Protein AF-A0AA50HTV5-F1 (afdb_monomer_lite)

Foldseek 3Di:
DCVAQFPQPPHADPVVPDCPDPVRVVVRDPTDWDWDQDDPVSPDIDTPRPADCDDQVVQLVVQLVHPPCVPPDPPDDHDDDDDDDDPPPDD

Sequence (91 aa):
MRYGPLKPVGLFDARLGDFRDPANKEKKPYAVVQLRQEDKAGQLWNMVGFQTNLRWGEQGRVFRLIPGLENAEFVRMGVMHRNTFINSPNF

Secondary structure (DSSP, 8-state):
--SSTT--TT---GGGS-TTSGGGGGG--S----EEE-STTS--EEETT------HHHHHHHHTTSTT-TT---SS---------------

Structure (mmCIF, N/CA/C/O backbone):
data_AF-A0AA50HTV5-F1
#
_entry.id   AF-A0AA50HTV5-F1
#
loop_
_atom_site.group_PDB
_atom_site.id
_atom_site.type_symbol
_atom_site.label_atom_id
_atom_site.label_alt_id
_atom_site.label_comp_id
_atom_site.label_asym_id
_atom_site.label_entity_id
_atom_site.label_seq_id
_atom_site.pdbx_PDB_ins_code
_atom_site.Cartn_x
_atom_site.Cartn_y
_atom_site.Cartn_z
_atom_site.occupancy
_atom_site.B_iso_or_equiv
_atom_site.auth_seq_id
_atom_site.auth_comp_id
_atom_site.auth_asym_id
_atom_site.auth_atom_id
_atom_site.pdbx_PDB_model_num
ATOM 1 N N . MET A 1 1 ? 0.511 10.350 -9.142 1.00 58.84 1 MET A N 1
ATOM 2 C CA . MET A 1 1 ? 1.165 10.193 -7.822 1.00 58.84 1 MET A CA 1
ATOM 3 C C . MET A 1 1 ? 2.396 9.267 -7.907 1.00 58.84 1 MET A C 1
ATOM 5 O O . MET A 1 1 ? 2.371 8.184 -7.352 1.00 58.84 1 MET A O 1
ATOM 9 N N . ARG A 1 2 ? 3.490 9.642 -8.596 1.00 57.19 2 ARG A N 1
ATOM 10 C CA . ARG A 1 2 ? 4.713 8.793 -8.690 1.00 57.19 2 ARG A CA 1
ATOM 11 C C . ARG A 1 2 ? 5.775 9.090 -7.619 1.00 57.19 2 ARG A C 1
ATOM 13 O O . ARG A 1 2 ? 6.767 8.380 -7.515 1.00 57.19 2 ARG A O 1
ATOM 20 N N . TYR A 1 3 ? 5.552 10.130 -6.820 1.00 63.09 3 TYR A N 1
ATOM 21 C CA . TYR A 1 3 ? 6.481 10.606 -5.791 1.00 63.09 3 TYR A CA 1
ATOM 22 C C . TYR A 1 3 ? 5.973 10.361 -4.358 1.00 63.09 3 TYR A C 1
ATOM 24 O O . TYR A 1 3 ? 6.576 10.857 -3.417 1.00 63.09 3 TYR A O 1
ATOM 32 N N . GLY A 1 4 ? 4.880 9.604 -4.199 1.00 70.25 4 GLY A N 1
ATOM 33 C CA . GLY A 1 4 ? 4.241 9.317 -2.908 1.00 70.25 4 GLY A CA 1
ATOM 34 C C . GLY A 1 4 ? 4.117 7.809 -2.636 1.00 70.25 4 GLY A C 1
ATOM 35 O O . GLY A 1 4 ? 5.036 7.067 -2.982 1.00 70.25 4 GLY A O 1
ATOM 36 N N . PRO A 1 5 ? 2.994 7.325 -2.077 1.00 77.56 5 PRO A N 1
ATOM 37 C CA . PRO A 1 5 ? 2.856 5.939 -1.603 1.00 77.56 5 PRO A CA 1
ATOM 38 C C . PRO A 1 5 ? 2.957 4.882 -2.711 1.00 77.56 5 PRO A C 1
ATOM 40 O O . PRO A 1 5 ? 3.251 3.725 -2.440 1.00 77.56 5 PRO A O 1
ATOM 43 N N . LEU A 1 6 ? 2.764 5.290 -3.969 1.00 83.94 6 LEU A N 1
ATOM 44 C CA . LEU A 1 6 ? 2.773 4.405 -5.133 1.00 83.94 6 LEU A CA 1
ATOM 45 C C . LEU A 1 6 ? 4.145 4.232 -5.802 1.00 83.94 6 LEU A C 1
ATOM 47 O O . LEU A 1 6 ? 4.244 3.649 -6.883 1.00 83.94 6 LEU A O 1
ATOM 51 N N . LYS A 1 7 ? 5.205 4.802 -5.223 1.00 82.62 7 LYS A N 1
ATOM 52 C CA . LYS A 1 7 ? 6.523 4.887 -5.856 1.00 82.62 7 LYS A CA 1
ATOM 53 C C . LYS A 1 7 ? 7.216 3.509 -5.899 1.00 82.62 7 LYS A C 1
ATOM 55 O O . LYS A 1 7 ? 7.511 2.955 -4.844 1.00 82.62 7 LYS A O 1
ATOM 60 N N . PRO A 1 8 ? 7.598 2.992 -7.082 1.00 79.62 8 PRO A N 1
ATOM 61 C CA . PRO A 1 8 ? 8.220 1.671 -7.236 1.00 79.62 8 PRO A CA 1
ATOM 62 C C . PRO A 1 8 ? 9.755 1.716 -7.087 1.00 79.62 8 PRO A C 1
ATOM 64 O O . PRO A 1 8 ? 10.491 1.077 -7.840 1.00 79.62 8 PRO A O 1
ATOM 67 N N . VAL A 1 9 ? 10.298 2.556 -6.199 1.00 78.81 9 VAL A N 1
ATOM 68 C CA . VAL A 1 9 ? 11.764 2.649 -6.035 1.00 78.81 9 VAL A CA 1
ATOM 69 C C . VAL A 1 9 ? 12.292 1.405 -5.332 1.00 78.81 9 VAL A C 1
ATOM 71 O O . VAL A 1 9 ? 11.766 1.018 -4.300 1.00 78.81 9 VAL A O 1
ATOM 74 N N . GLY A 1 10 ? 13.342 0.803 -5.901 1.00 77.31 10 GLY A N 1
ATOM 75 C CA . GLY A 1 10 ? 13.986 -0.393 -5.349 1.00 77.31 10 GLY A CA 1
ATOM 76 C C . GLY A 1 10 ? 13.168 -1.678 -5.480 1.00 77.31 10 GLY A C 1
ATOM 77 O O . GLY A 1 10 ? 13.612 -2.714 -5.005 1.00 77.31 10 GLY A O 1
ATOM 78 N N . LEU A 1 11 ? 12.003 -1.623 -6.131 1.00 79.56 11 LEU A N 1
ATOM 79 C CA . LEU A 1 11 ? 11.116 -2.765 -6.308 1.00 79.56 11 LEU A CA 1
ATOM 80 C C . LEU A 1 11 ? 11.147 -3.251 -7.755 1.00 79.56 11 LEU A C 1
ATOM 82 O O . LEU A 1 11 ? 11.159 -2.462 -8.704 1.00 79.56 11 LEU A O 1
ATOM 86 N N . PHE A 1 12 ? 11.146 -4.569 -7.888 1.00 80.06 12 PHE A N 1
ATOM 87 C CA . PHE A 1 12 ? 11.126 -5.301 -9.140 1.00 80.06 12 PHE A CA 1
ATOM 88 C C . PHE A 1 12 ? 10.128 -6.452 -9.004 1.00 80.06 12 PHE A C 1
ATOM 90 O O . PHE A 1 12 ? 9.964 -7.006 -7.915 1.00 80.06 12 PHE A O 1
ATOM 97 N N . ASP A 1 13 ? 9.445 -6.795 -10.092 1.00 78.94 13 ASP A N 1
ATOM 98 C CA . ASP A 1 13 ? 8.518 -7.919 -10.085 1.00 78.94 13 ASP A CA 1
ATOM 99 C C . ASP A 1 13 ? 9.280 -9.233 -10.277 1.00 78.94 13 ASP A C 1
ATOM 101 O O . ASP A 1 13 ? 9.627 -9.598 -11.398 1.00 78.94 13 ASP A O 1
ATOM 105 N N . ALA A 1 14 ? 9.509 -9.959 -9.179 1.00 77.06 14 ALA A N 1
ATOM 106 C CA . ALA A 1 14 ? 10.222 -11.238 -9.170 1.00 77.06 14 ALA A CA 1
ATOM 107 C C . ALA A 1 14 ? 9.646 -12.283 -10.146 1.00 77.06 14 ALA A C 1
ATOM 109 O O . ALA A 1 14 ? 10.372 -13.176 -10.579 1.00 77.06 14 ALA A O 1
ATOM 110 N N . ARG A 1 15 ? 8.372 -12.157 -10.551 1.00 79.56 15 ARG A N 1
ATOM 111 C CA . ARG A 1 15 ? 7.746 -13.035 -11.557 1.00 79.56 15 ARG A CA 1
ATOM 112 C C . ARG A 1 15 ? 8.378 -12.893 -12.944 1.00 79.56 15 ARG A C 1
ATOM 114 O O . ARG A 1 15 ? 8.179 -13.757 -13.790 1.00 79.56 15 ARG A O 1
ATOM 121 N N . LEU A 1 16 ? 9.121 -11.814 -13.188 1.00 75.00 16 LEU A N 1
ATOM 122 C CA . LEU A 1 16 ? 9.736 -11.506 -14.477 1.00 75.00 16 LEU A CA 1
ATOM 123 C C . LEU A 1 16 ? 11.193 -11.986 -14.595 1.00 75.00 16 LEU A C 1
ATOM 125 O O . LEU A 1 16 ? 11.762 -11.865 -15.676 1.00 75.00 16 LEU A O 1
ATOM 129 N N . GLY A 1 17 ? 11.791 -12.557 -13.541 1.00 75.94 17 GLY A N 1
ATOM 130 C CA . GLY A 1 17 ? 13.158 -13.108 -13.553 1.00 75.94 17 GLY A CA 1
ATOM 131 C C . GLY A 1 17 ? 14.127 -12.360 -12.631 1.00 75.94 17 GLY A C 1
ATOM 132 O O . GLY A 1 17 ? 13.712 -11.812 -11.621 1.00 75.94 17 GLY A O 1
ATOM 133 N N . ASP A 1 18 ? 15.428 -12.339 -12.935 1.00 76.75 18 ASP A N 1
ATOM 134 C CA . ASP A 1 18 ? 16.389 -11.527 -12.168 1.00 76.75 18 ASP A CA 1
ATOM 135 C C . ASP A 1 18 ? 16.258 -10.044 -12.566 1.00 76.75 18 ASP A C 1
ATOM 137 O O . ASP A 1 18 ? 16.193 -9.707 -13.751 1.00 76.75 18 ASP A O 1
ATOM 141 N N . PHE A 1 19 ? 16.251 -9.144 -11.579 1.00 73.94 19 PHE A N 1
ATOM 142 C CA . PHE A 1 19 ? 16.232 -7.693 -11.784 1.00 73.94 19 PHE A CA 1
ATOM 143 C C . PHE A 1 19 ? 17.520 -7.160 -12.436 1.00 73.94 19 PHE A C 1
ATOM 145 O O . PHE A 1 19 ? 17.535 -6.044 -12.963 1.00 73.94 19 PHE A O 1
ATOM 152 N N . ARG A 1 20 ? 18.617 -7.924 -12.360 1.00 76.25 20 ARG A N 1
ATOM 153 C CA . ARG A 1 20 ? 19.909 -7.601 -12.984 1.00 76.25 20 ARG A CA 1
ATOM 154 C C . ARG A 1 20 ? 19.938 -7.924 -14.474 1.00 76.25 20 ARG A C 1
ATOM 156 O O . ARG A 1 20 ? 20.808 -7.400 -15.170 1.00 76.25 20 ARG A O 1
ATOM 163 N N . ASP A 1 21 ? 19.001 -8.741 -14.954 1.00 82.06 21 ASP A N 1
ATOM 164 C CA . ASP A 1 21 ? 18.894 -9.088 -16.366 1.00 82.06 21 ASP A CA 1
ATOM 165 C C . ASP A 1 21 ? 18.554 -7.830 -17.198 1.00 82.06 21 ASP A C 1
ATOM 167 O O . ASP A 1 21 ? 17.560 -7.144 -16.912 1.00 82.06 21 ASP A O 1
ATOM 171 N N . PRO A 1 22 ? 19.354 -7.490 -18.227 1.00 78.81 22 PRO A N 1
ATOM 172 C CA . PRO A 1 22 ? 19.076 -6.369 -19.120 1.00 78.81 22 PRO A CA 1
ATOM 173 C C . PRO A 1 22 ? 17.669 -6.395 -19.731 1.00 78.81 22 PRO A C 1
ATOM 175 O O . PRO A 1 22 ? 17.056 -5.335 -19.854 1.00 78.81 22 PRO A O 1
ATOM 178 N N . ALA A 1 23 ? 17.123 -7.577 -20.038 1.00 80.50 23 ALA A N 1
ATOM 179 C CA . ALA A 1 23 ? 15.789 -7.739 -20.623 1.00 80.50 23 ALA A CA 1
ATOM 180 C C . ALA A 1 23 ? 14.647 -7.390 -19.649 1.00 80.50 23 ALA A C 1
ATOM 182 O O . ALA A 1 23 ? 13.494 -7.217 -20.053 1.00 80.50 23 ALA A O 1
ATOM 183 N N . ASN A 1 24 ? 14.955 -7.286 -18.356 1.00 75.31 24 ASN A N 1
ATOM 184 C CA . ASN A 1 24 ? 13.992 -7.026 -17.293 1.00 75.31 24 ASN A CA 1
ATOM 185 C C . ASN A 1 24 ? 14.043 -5.589 -16.761 1.00 75.31 24 ASN A C 1
ATOM 187 O O . ASN A 1 24 ? 13.097 -5.159 -16.097 1.00 75.31 24 ASN A O 1
ATOM 191 N N . LYS A 1 25 ? 15.082 -4.810 -17.104 1.00 71.62 25 LYS A N 1
ATOM 192 C CA . LYS A 1 25 ? 15.196 -3.389 -16.721 1.00 71.62 25 LYS A CA 1
ATOM 193 C C . LYS A 1 25 ? 14.031 -2.537 -17.224 1.00 71.62 25 LYS A C 1
ATOM 195 O O . LYS A 1 25 ? 13.595 -1.629 -16.519 1.00 71.62 25 LYS A O 1
ATOM 200 N N . GLU A 1 26 ? 13.515 -2.838 -18.412 1.00 74.25 26 GLU A N 1
ATOM 201 C CA . GLU A 1 26 ? 12.394 -2.107 -19.017 1.00 74.25 26 GLU A CA 1
ATOM 202 C C . GLU A 1 26 ? 11.037 -2.482 -18.404 1.00 74.25 26 GLU A C 1
ATOM 204 O O . GLU A 1 26 ? 10.083 -1.714 -18.491 1.00 74.25 26 GLU A O 1
ATOM 209 N N . LYS A 1 27 ? 10.949 -3.623 -17.710 1.00 76.31 27 LYS A N 1
ATOM 210 C CA . LYS A 1 27 ? 9.696 -4.151 -17.148 1.00 76.31 27 LYS A CA 1
ATOM 211 C C . LYS A 1 27 ? 9.433 -3.702 -15.710 1.00 76.31 27 LYS A C 1
ATOM 213 O O . LYS A 1 27 ? 8.691 -4.345 -14.967 1.00 76.31 27 LYS A O 1
ATOM 218 N N . LYS A 1 28 ? 10.063 -2.607 -15.282 1.00 76.75 28 LYS A N 1
ATOM 219 C CA . LYS A 1 28 ? 9.873 -2.063 -13.938 1.00 76.75 28 LYS A CA 1
ATOM 220 C C . LYS A 1 28 ? 8.393 -1.698 -13.722 1.00 76.75 28 LYS A C 1
ATOM 222 O O . LYS A 1 28 ? 7.817 -1.021 -14.576 1.00 76.75 28 LYS A O 1
ATOM 227 N N . PRO A 1 29 ? 7.778 -2.072 -12.582 1.00 81.69 29 PRO A N 1
ATOM 228 C CA . PRO A 1 29 ? 6.390 -1.719 -12.313 1.00 81.69 29 PRO A CA 1
ATOM 229 C C . PRO A 1 29 ? 6.200 -0.201 -12.331 1.00 81.69 29 PRO A C 1
ATOM 231 O O . PRO A 1 29 ? 7.011 0.549 -11.786 1.00 81.69 29 PRO A O 1
ATOM 234 N N . TYR A 1 30 ? 5.110 0.253 -12.952 1.00 82.69 30 TYR A N 1
ATOM 235 C CA . TYR A 1 30 ? 4.794 1.678 -13.074 1.00 82.69 30 TYR A CA 1
ATOM 236 C C . TYR A 1 30 ? 4.416 2.309 -11.723 1.00 82.69 30 TYR A C 1
ATOM 238 O O . TYR A 1 30 ? 4.798 3.443 -11.421 1.00 82.69 30 TYR A O 1
ATOM 246 N N . ALA A 1 31 ? 3.676 1.560 -10.905 1.00 86.62 31 ALA A N 1
ATOM 247 C CA . ALA A 1 31 ? 3.232 1.924 -9.567 1.00 86.62 31 ALA A CA 1
ATOM 248 C C . ALA A 1 31 ? 3.050 0.655 -8.726 1.00 86.62 31 ALA A C 1
ATOM 250 O O . ALA A 1 31 ? 2.770 -0.411 -9.272 1.00 86.62 31 ALA A O 1
ATOM 251 N N . VAL A 1 32 ? 3.197 0.771 -7.408 1.00 88.50 32 VAL A N 1
ATOM 252 C CA . VAL A 1 32 ? 3.045 -0.350 -6.466 1.00 88.50 32 VAL A CA 1
ATOM 253 C C . VAL A 1 32 ? 2.221 0.071 -5.263 1.00 88.50 32 VAL A C 1
ATOM 255 O O . VAL A 1 32 ? 2.338 1.200 -4.804 1.00 88.50 32 VAL A O 1
ATOM 258 N N . VAL A 1 33 ? 1.424 -0.842 -4.720 1.00 90.19 33 VAL A N 1
ATOM 259 C CA . VAL A 1 33 ? 0.798 -0.671 -3.406 1.00 90.19 33 VAL A CA 1
ATOM 260 C C . VAL A 1 33 ? 1.542 -1.562 -2.433 1.00 90.19 33 VAL A C 1
ATOM 262 O O . VAL A 1 33 ? 1.726 -2.747 -2.695 1.00 90.19 33 VAL A O 1
ATOM 265 N N . GLN A 1 34 ? 2.012 -0.980 -1.334 1.00 90.12 34 GLN A N 1
ATOM 266 C CA . GLN A 1 34 ? 2.745 -1.716 -0.313 1.00 90.12 34 GLN A CA 1
ATOM 267 C C . GLN A 1 34 ? 1.795 -2.092 0.819 1.00 90.12 34 GLN A C 1
ATOM 269 O O . GLN A 1 34 ? 1.083 -1.235 1.350 1.00 90.12 34 GLN A O 1
ATOM 274 N N . LEU A 1 35 ? 1.807 -3.371 1.186 1.00 90.31 35 LEU A N 1
ATOM 275 C CA . LEU A 1 35 ? 1.088 -3.899 2.336 1.00 90.31 35 LEU A CA 1
ATOM 276 C C . LEU A 1 35 ? 2.082 -4.164 3.463 1.00 90.31 35 LEU A C 1
ATOM 278 O O . LEU A 1 35 ? 3.133 -4.765 3.241 1.00 90.31 35 LEU A O 1
ATOM 282 N N . ARG A 1 36 ? 1.747 -3.721 4.672 1.00 91.38 36 ARG A N 1
ATOM 283 C CA . ARG A 1 36 ? 2.518 -3.990 5.885 1.00 91.38 36 ARG A CA 1
ATOM 284 C C . ARG A 1 36 ? 1.688 -4.838 6.834 1.00 91.38 36 ARG A C 1
ATOM 286 O O . ARG A 1 36 ? 0.555 -4.479 7.132 1.00 91.38 36 ARG A O 1
ATOM 293 N N . GLN A 1 37 ? 2.266 -5.926 7.318 1.00 91.06 37 GLN A N 1
ATOM 294 C CA . GLN A 1 37 ? 1.666 -6.757 8.353 1.00 91.06 37 GLN A CA 1
ATOM 295 C C . GLN A 1 37 ? 1.504 -5.954 9.655 1.00 91.06 37 GLN A C 1
ATOM 297 O O . GLN A 1 37 ? 2.450 -5.305 10.103 1.00 91.06 37 GLN A O 1
ATOM 302 N N . GLU A 1 38 ? 0.310 -5.983 10.247 1.00 88.06 38 GLU A N 1
ATOM 303 C CA . GLU A 1 38 ? -0.005 -5.270 11.497 1.00 88.06 38 GLU A CA 1
ATOM 304 C C . GLU A 1 38 ? -0.104 -6.211 12.705 1.00 88.06 38 GLU A C 1
ATOM 306 O O . GLU A 1 38 ? 0.099 -5.781 13.839 1.00 88.06 38 GLU A O 1
ATOM 311 N N . ASP A 1 39 ? -0.392 -7.495 12.490 1.00 89.19 39 ASP A N 1
ATOM 312 C CA . ASP A 1 39 ? -0.533 -8.492 13.548 1.00 89.19 39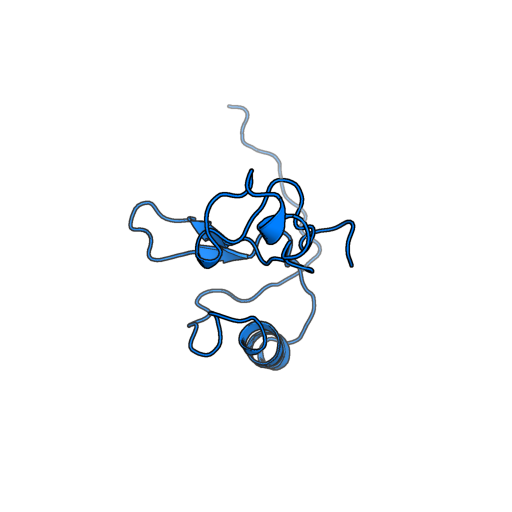 ASP A CA 1
ATOM 313 C C . ASP A 1 39 ? 0.510 -9.611 13.430 1.00 89.19 39 ASP A C 1
ATOM 315 O O . ASP A 1 39 ? 0.967 -9.968 12.348 1.00 89.19 39 ASP A O 1
ATOM 319 N N . LYS A 1 40 ? 0.875 -10.231 14.556 1.00 84.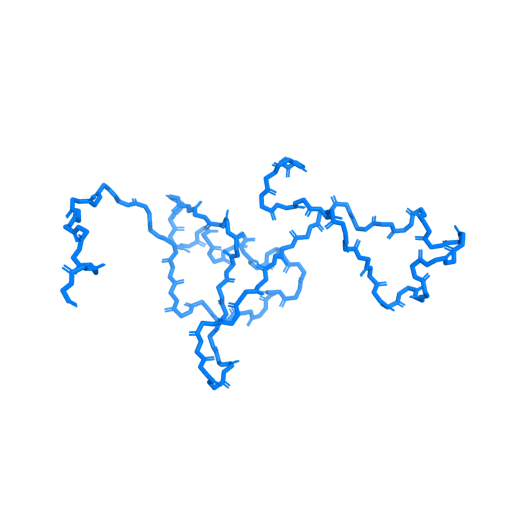75 40 LYS A N 1
ATOM 320 C CA . LYS A 1 40 ? 1.847 -11.340 14.551 1.00 84.75 40 LYS A CA 1
ATOM 321 C C . LYS A 1 40 ? 1.338 -12.584 13.816 1.00 84.75 40 LYS A C 1
ATOM 323 O O . LYS A 1 40 ? 2.156 -13.361 13.338 1.00 84.75 40 LYS A O 1
ATOM 328 N N . ALA A 1 41 ? 0.019 -12.772 13.735 1.00 88.88 41 ALA A N 1
ATOM 329 C CA . ALA A 1 41 ? -0.587 -13.913 13.055 1.00 88.88 41 ALA A CA 1
ATOM 330 C C . ALA A 1 41 ? -0.659 -13.737 11.526 1.00 88.88 41 ALA A C 1
ATOM 332 O O . ALA A 1 41 ? -0.933 -14.707 10.825 1.00 88.88 41 ALA A O 1
ATOM 333 N N . GLY A 1 42 ? -0.384 -12.536 11.003 1.00 86.06 42 GLY A N 1
ATOM 334 C CA . GLY A 1 42 ? -0.367 -12.268 9.563 1.00 86.06 42 GLY A CA 1
ATOM 335 C C . GLY A 1 42 ? -1.751 -12.222 8.929 1.00 86.06 42 GLY A C 1
ATOM 336 O O . GLY A 1 42 ? -1.872 -12.379 7.714 1.00 86.06 42 GLY A O 1
ATOM 337 N N . GLN A 1 43 ? -2.791 -12.018 9.737 1.00 87.81 43 GLN A N 1
ATOM 338 C CA . GLN A 1 43 ? -4.174 -11.925 9.283 1.00 87.81 43 GLN A CA 1
ATOM 339 C C . GLN A 1 43 ? -4.562 -10.491 8.907 1.00 87.81 43 GLN A C 1
ATOM 341 O O . GLN A 1 43 ? -5.503 -10.289 8.144 1.00 87.81 43 GLN A O 1
ATOM 346 N N . LEU A 1 44 ? -3.836 -9.490 9.412 1.00 89.62 44 LEU A N 1
ATOM 347 C CA . LEU A 1 44 ? -4.116 -8.078 9.195 1.00 89.62 44 LEU A CA 1
ATOM 348 C C . LEU A 1 44 ? -2.966 -7.396 8.462 1.00 89.62 44 LEU A C 1
ATOM 350 O O . LEU A 1 44 ? -1.815 -7.386 8.902 1.00 89.62 44 LEU A O 1
ATOM 354 N N . TRP A 1 45 ? -3.328 -6.751 7.358 1.00 89.88 45 TRP A N 1
ATOM 355 C CA . TRP A 1 45 ? -2.411 -6.024 6.495 1.00 89.88 45 TRP A CA 1
ATOM 356 C C . TRP A 1 45 ? -2.913 -4.602 6.278 1.00 89.88 45 TRP A C 1
ATOM 358 O O . TRP A 1 45 ? -4.090 -4.372 6.004 1.00 89.88 45 TRP A O 1
ATOM 368 N N . ASN A 1 46 ? -2.006 -3.639 6.390 1.00 90.19 46 ASN A N 1
ATOM 369 C CA . ASN A 1 46 ? -2.278 -2.222 6.211 1.00 90.19 46 ASN A CA 1
ATOM 370 C C . ASN A 1 46 ? -1.684 -1.704 4.897 1.00 90.19 46 ASN A C 1
ATOM 372 O O . ASN A 1 46 ? -0.547 -2.027 4.552 1.00 90.19 46 ASN A O 1
ATOM 376 N N . MET A 1 47 ? -2.432 -0.854 4.191 1.00 90.50 47 MET A N 1
ATOM 377 C CA . MET A 1 47 ? -1.980 -0.198 2.963 1.00 90.50 47 MET A CA 1
ATOM 378 C C . MET A 1 47 ? -1.128 1.029 3.298 1.00 90.50 47 MET A C 1
ATOM 380 O O . MET A 1 47 ? -1.617 2.050 3.791 1.00 90.50 47 MET A O 1
ATOM 384 N N . VAL A 1 48 ? 0.171 0.947 3.016 1.00 88.00 48 VAL A N 1
ATOM 385 C CA . VAL A 1 48 ? 1.141 1.974 3.406 1.00 88.00 48 VAL A CA 1
ATOM 386 C C . VAL A 1 48 ? 0.894 3.275 2.638 1.00 88.00 48 VAL A C 1
ATOM 388 O O . VAL A 1 48 ? 0.991 3.327 1.414 1.00 88.00 48 VAL A O 1
ATOM 391 N N . GLY A 1 49 ? 0.609 4.351 3.378 1.00 84.69 49 GLY A N 1
ATOM 392 C CA . GLY A 1 49 ? 0.422 5.700 2.832 1.00 84.69 49 GLY A CA 1
ATOM 393 C C . GLY A 1 49 ? -0.913 5.930 2.113 1.00 84.69 49 GLY A C 1
ATOM 394 O O . GLY A 1 49 ? -1.034 6.881 1.346 1.00 84.69 49 GLY A O 1
ATOM 395 N N . PHE A 1 50 ? -1.916 5.088 2.374 1.00 86.56 50 PHE A N 1
ATOM 396 C CA . PHE A 1 50 ? -3.284 5.218 1.856 1.00 86.56 50 PHE A CA 1
ATOM 397 C C . PHE A 1 50 ? -4.227 5.900 2.867 1.00 86.56 50 PHE A C 1
ATOM 399 O O . PHE A 1 50 ? -5.339 5.433 3.116 1.00 86.56 50 PHE A O 1
ATOM 406 N N . GLN A 1 51 ? -3.805 7.019 3.471 1.00 83.56 51 GLN A N 1
ATOM 407 C CA . GLN A 1 51 ? -4.731 7.817 4.287 1.00 83.56 51 GLN A CA 1
ATOM 408 C C . GLN A 1 51 ? -5.781 8.477 3.380 1.00 83.56 51 GLN A C 1
ATOM 410 O O . GLN A 1 51 ? -5.444 9.027 2.332 1.00 83.56 51 GLN A O 1
ATOM 415 N N . THR A 1 52 ? -7.061 8.410 3.753 1.00 84.56 52 THR A N 1
ATOM 416 C CA . THR A 1 52 ? -8.156 8.865 2.887 1.00 84.56 52 THR A CA 1
ATOM 417 C C . THR A 1 52 ? -9.347 9.418 3.666 1.00 84.56 52 THR A C 1
ATOM 419 O O . THR A 1 52 ? -9.632 8.985 4.780 1.00 84.56 52 THR A O 1
ATOM 422 N N . ASN A 1 53 ? -10.056 10.354 3.029 1.00 84.88 53 ASN A N 1
ATOM 423 C CA . ASN A 1 53 ? -11.345 10.911 3.460 1.00 84.88 5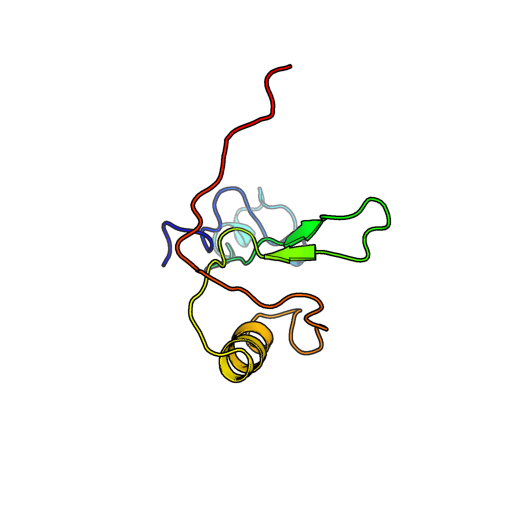3 ASN A CA 1
ATOM 424 C C . ASN A 1 53 ? -12.521 10.424 2.603 1.00 84.88 53 ASN A C 1
ATOM 426 O O . ASN A 1 53 ? -13.621 10.971 2.679 1.00 84.88 53 ASN A O 1
ATOM 430 N N . LEU A 1 54 ? -12.301 9.426 1.744 1.00 87.94 54 LEU A N 1
ATOM 431 C CA . LEU A 1 54 ? -13.374 8.849 0.943 1.00 87.94 54 LEU A CA 1
ATOM 432 C C . LEU A 1 54 ? -14.431 8.204 1.844 1.00 87.94 54 LEU A C 1
ATOM 434 O O . LEU A 1 54 ? -14.118 7.638 2.892 1.00 87.94 54 LEU A O 1
ATOM 438 N N . ARG A 1 55 ? -15.690 8.235 1.403 1.00 87.94 55 ARG A N 1
ATOM 439 C CA . ARG A 1 55 ? -16.763 7.470 2.053 1.00 87.94 55 ARG A CA 1
ATOM 440 C C . ARG A 1 55 ? -16.438 5.977 1.984 1.00 87.94 55 ARG A C 1
ATOM 442 O O . ARG A 1 55 ? -15.845 5.526 1.007 1.00 87.94 55 ARG A O 1
ATOM 449 N N . TRP A 1 56 ? -16.862 5.202 2.979 1.00 87.00 56 TRP A N 1
ATOM 450 C CA . TRP A 1 56 ? -16.524 3.776 3.074 1.00 87.00 56 TRP A CA 1
ATOM 451 C C . TRP A 1 56 ? -16.927 2.961 1.835 1.00 87.00 56 TRP A C 1
ATOM 453 O O . TRP A 1 56 ? -16.146 2.132 1.379 1.00 87.00 56 TRP A O 1
ATOM 463 N N . GLY A 1 57 ? -18.082 3.252 1.223 1.00 89.31 57 GLY A N 1
ATOM 464 C CA . GLY A 1 57 ? -18.486 2.603 -0.033 1.00 89.31 57 GLY A CA 1
ATOM 465 C C . GLY A 1 57 ? -17.492 2.838 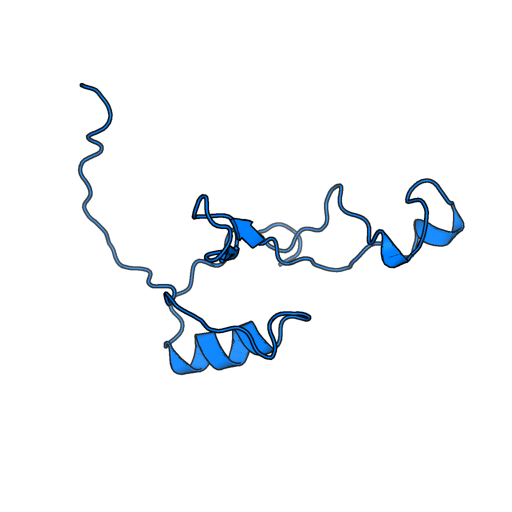-1.179 1.00 89.31 57 GLY A C 1
ATOM 466 O O . GLY A 1 57 ? -17.116 1.903 -1.882 1.00 89.31 57 GLY A O 1
ATOM 467 N N . GLU A 1 58 ? -16.983 4.066 -1.307 1.00 90.38 58 GLU A N 1
ATOM 468 C CA . GLU A 1 58 ? -16.002 4.416 -2.339 1.00 90.38 58 GLU A CA 1
ATOM 469 C C . GLU A 1 58 ? -14.616 3.858 -2.040 1.00 90.38 58 GLU A C 1
ATOM 471 O O . GLU A 1 58 ? -13.920 3.438 -2.958 1.00 90.38 58 GLU A O 1
ATOM 476 N N . GLN A 1 59 ? -14.222 3.802 -0.767 1.00 89.38 59 GLN A N 1
ATOM 477 C CA . GLN A 1 59 ? -12.995 3.118 -0.368 1.00 89.38 59 GLN A CA 1
ATOM 478 C C . GLN A 1 59 ? -13.031 1.648 -0.798 1.00 89.38 59 GLN A C 1
ATOM 480 O O . GLN A 1 59 ? -12.124 1.200 -1.493 1.00 89.38 59 GLN A O 1
ATOM 485 N N . GLY A 1 60 ? -14.107 0.923 -0.473 1.00 89.00 60 GLY A N 1
ATOM 486 C CA . GLY A 1 60 ? -14.262 -0.474 -0.879 1.00 89.00 60 GLY A CA 1
ATOM 487 C C . GLY A 1 60 ? -14.231 -0.649 -2.400 1.00 89.00 60 GLY A C 1
ATOM 488 O O . GLY A 1 60 ? -13.547 -1.538 -2.900 1.00 89.00 60 GLY A O 1
ATOM 489 N N . ARG A 1 61 ? -14.911 0.229 -3.149 1.00 92.44 61 ARG A N 1
ATOM 490 C CA . ARG A 1 61 ? -14.917 0.194 -4.618 1.00 92.44 61 ARG A CA 1
ATOM 491 C C . ARG A 1 61 ? -13.533 0.461 -5.213 1.00 92.44 61 ARG A C 1
ATOM 493 O O . ARG A 1 61 ? -13.106 -0.272 -6.095 1.00 92.44 61 ARG A O 1
ATOM 500 N N . VAL A 1 62 ? -12.843 1.507 -4.753 1.00 90.94 62 VAL A N 1
ATOM 501 C CA . VAL A 1 62 ? -11.553 1.944 -5.312 1.00 90.94 62 VAL A CA 1
ATOM 502 C C . VAL A 1 62 ? -10.422 1.000 -4.920 1.00 90.94 62 VAL A C 1
ATOM 504 O O . VAL A 1 62 ? -9.589 0.682 -5.763 1.00 90.94 62 VAL A O 1
ATOM 507 N N . PHE A 1 63 ? -10.379 0.518 -3.677 1.00 91.75 63 PHE A N 1
ATOM 508 C CA . PHE A 1 63 ? -9.314 -0.384 -3.236 1.00 91.75 63 PHE A CA 1
ATOM 509 C C . PHE A 1 63 ? -9.375 -1.745 -3.933 1.00 91.75 63 PHE A C 1
ATOM 511 O O . PHE A 1 63 ? -8.329 -2.309 -4.235 1.00 91.75 63 PHE A O 1
ATOM 518 N N . ARG A 1 64 ? -10.570 -2.224 -4.299 1.00 93.81 64 ARG A N 1
ATOM 519 C CA . ARG A 1 64 ? -10.735 -3.442 -5.113 1.00 93.81 64 ARG A CA 1
ATOM 520 C C . ARG A 1 64 ? -10.264 -3.300 -6.563 1.00 93.81 64 ARG A C 1
ATOM 522 O O . ARG A 1 64 ? -10.159 -4.305 -7.252 1.00 93.81 64 ARG A O 1
ATOM 529 N N . LEU A 1 65 ? -9.969 -2.084 -7.038 1.00 92.94 65 LEU A N 1
ATOM 530 C CA . LEU A 1 65 ? -9.340 -1.877 -8.352 1.00 92.94 65 LEU A CA 1
ATOM 531 C C . LEU A 1 65 ? -7.829 -2.146 -8.327 1.00 92.94 65 LEU A C 1
ATOM 533 O O . LEU A 1 65 ? -7.198 -2.173 -9.383 1.00 92.94 65 LEU A O 1
ATOM 537 N N . ILE A 1 66 ? -7.229 -2.286 -7.142 1.00 91.56 66 ILE A N 1
ATOM 538 C CA . ILE A 1 66 ? -5.807 -2.591 -6.998 1.00 91.56 66 ILE A CA 1
ATOM 539 C C . ILE A 1 66 ? -5.613 -4.089 -7.274 1.00 91.56 66 ILE A C 1
ATOM 541 O O . ILE A 1 66 ? -6.255 -4.902 -6.604 1.00 91.56 66 ILE A O 1
ATOM 545 N N . PRO A 1 67 ? -4.714 -4.468 -8.202 1.00 89.38 67 PRO A N 1
ATOM 546 C CA . PRO A 1 67 ? -4.437 -5.871 -8.485 1.00 89.38 67 PRO A CA 1
ATOM 547 C C . PRO A 1 67 ? -4.021 -6.636 -7.223 1.00 89.38 67 PRO A C 1
ATOM 549 O O . PRO A 1 67 ? -3.105 -6.209 -6.515 1.00 89.38 67 PRO A O 1
ATOM 552 N N . GLY A 1 68 ? -4.680 -7.761 -6.953 1.00 88.88 68 GLY A N 1
ATOM 553 C CA . GLY A 1 68 ? -4.492 -8.579 -5.751 1.00 88.88 68 GLY A CA 1
ATOM 554 C C . GLY A 1 68 ? -5.401 -8.223 -4.566 1.00 88.88 68 GLY A C 1
ATOM 555 O O . GLY A 1 68 ? -5.374 -8.937 -3.565 1.00 88.88 68 GLY A O 1
ATOM 556 N N . LEU A 1 69 ? -6.204 -7.154 -4.651 1.00 92.12 69 LEU A N 1
ATOM 557 C CA . LEU A 1 69 ? -7.183 -6.761 -3.624 1.00 92.12 69 LEU A CA 1
ATOM 558 C C . LEU A 1 69 ? -8.641 -6.866 -4.098 1.00 92.12 69 LEU A C 1
ATOM 560 O O . LEU A 1 69 ? -9.549 -6.385 -3.420 1.00 92.12 69 LEU A O 1
ATOM 564 N N . GLU A 1 70 ? -8.899 -7.511 -5.233 1.00 92.94 70 GLU A N 1
ATOM 565 C CA . GLU A 1 70 ? -10.227 -7.603 -5.855 1.00 92.94 70 GLU A CA 1
ATOM 566 C C . GLU A 1 70 ? -11.259 -8.226 -4.895 1.00 92.94 70 GLU A C 1
ATOM 568 O O . GLU A 1 70 ? -12.400 -7.763 -4.772 1.00 92.94 70 GLU A O 1
ATOM 573 N N . ASN A 1 71 ? -10.812 -9.239 -4.149 1.00 91.69 71 ASN A N 1
ATOM 574 C CA . ASN A 1 71 ? -11.602 -9.994 -3.175 1.00 91.69 71 ASN A CA 1
ATOM 575 C C . ASN A 1 71 ? -11.203 -9.709 -1.719 1.00 91.69 71 ASN A C 1
ATOM 577 O O . ASN A 1 71 ? -11.580 -10.468 -0.830 1.00 91.69 71 ASN A O 1
ATOM 581 N N . ALA A 1 72 ? -10.442 -8.643 -1.458 1.00 89.94 72 ALA A N 1
ATOM 582 C CA . ALA A 1 72 ? -9.984 -8.334 -0.109 1.00 89.94 72 ALA A CA 1
ATOM 583 C C . ALA A 1 72 ? -11.152 -8.004 0.840 1.00 89.94 72 ALA A C 1
ATOM 585 O O . ALA A 1 72 ? -12.117 -7.324 0.467 1.00 89.94 72 ALA A O 1
ATOM 586 N N . GLU A 1 73 ? -11.035 -8.461 2.088 1.00 90.25 73 GLU A N 1
ATOM 587 C CA . GLU A 1 73 ? -11.920 -8.073 3.183 1.00 90.25 73 GLU A CA 1
ATOM 588 C C . GLU A 1 73 ? -11.319 -6.882 3.940 1.00 90.25 73 GLU A C 1
ATOM 590 O O . GLU A 1 73 ? -10.216 -6.949 4.484 1.00 90.25 73 GLU A O 1
ATOM 595 N N . PHE A 1 74 ? -12.049 -5.766 3.974 1.00 88.94 74 PHE A N 1
ATOM 596 C CA . PHE A 1 74 ? -11.601 -4.550 4.650 1.00 88.94 74 PHE A CA 1
ATOM 597 C C . PHE A 1 74 ? -12.091 -4.539 6.100 1.00 88.94 74 PHE A C 1
ATOM 599 O O . PHE A 1 74 ? -13.181 -4.054 6.395 1.00 88.94 74 PHE A O 1
ATOM 606 N N . VAL A 1 75 ? -11.259 -5.049 7.012 1.00 86.56 75 VAL A N 1
ATOM 607 C CA . VAL A 1 75 ? -11.563 -5.124 8.456 1.00 86.56 75 VAL A CA 1
ATOM 608 C C . VAL A 1 75 ? -11.598 -3.736 9.115 1.00 86.56 75 VAL A C 1
ATOM 610 O O . VAL A 1 75 ? -12.303 -3.520 10.101 1.00 86.56 75 VAL A O 1
ATOM 613 N N . ARG A 1 76 ? -10.837 -2.767 8.584 1.00 84.88 76 ARG A N 1
ATOM 614 C CA . ARG A 1 76 ? -10.817 -1.372 9.054 1.00 84.88 76 ARG A CA 1
ATOM 615 C C . ARG A 1 76 ? -10.764 -0.407 7.877 1.00 84.88 76 ARG A C 1
ATOM 617 O O . ARG A 1 76 ? -9.887 -0.512 7.025 1.00 84.88 76 ARG A O 1
ATOM 624 N N . MET A 1 77 ? -11.679 0.558 7.870 1.00 84.44 77 MET A N 1
ATOM 625 C CA . MET A 1 77 ? -11.749 1.598 6.844 1.00 84.44 77 MET A CA 1
ATOM 626 C C . MET A 1 77 ? -10.918 2.817 7.242 1.00 84.44 77 MET A C 1
ATOM 628 O O . MET A 1 77 ? -10.810 3.152 8.423 1.00 84.44 77 MET A O 1
ATOM 632 N N . GLY A 1 78 ? -10.348 3.497 6.249 1.00 79.50 78 GLY A N 1
ATOM 633 C CA . GLY A 1 78 ? -9.590 4.722 6.459 1.00 79.50 78 GLY A CA 1
ATOM 634 C C . GLY A 1 78 ? -10.492 5.838 6.979 1.00 79.50 78 GLY A C 1
ATOM 635 O O . GLY A 1 78 ? -11.588 6.059 6.464 1.00 79.50 78 GLY A O 1
ATOM 636 N N . VAL A 1 79 ? -10.024 6.551 7.995 1.00 78.56 79 VAL A N 1
ATOM 637 C CA . VAL A 1 79 ? -10.674 7.755 8.512 1.00 78.56 79 VAL A CA 1
ATOM 638 C C . VAL A 1 79 ? -9.581 8.793 8.699 1.00 78.56 79 VAL A C 1
ATOM 640 O O . VAL A 1 79 ? -8.581 8.501 9.354 1.00 78.56 79 VAL A O 1
ATOM 643 N N . MET A 1 80 ? -9.753 10.005 8.168 1.00 75.00 80 MET A N 1
ATOM 644 C CA . MET A 1 80 ? -9.020 11.148 8.705 1.00 75.00 80 MET A CA 1
ATOM 645 C C . MET A 1 80 ? -9.978 12.027 9.484 1.00 75.00 80 MET A C 1
ATOM 647 O O . MET A 1 80 ? -10.964 12.550 8.971 1.00 75.00 80 MET A O 1
ATOM 651 N N . HIS A 1 81 ? -9.656 12.191 10.754 1.00 75.75 81 HIS A N 1
ATOM 652 C CA . HIS A 1 81 ? -10.278 13.166 11.621 1.00 75.75 81 HIS A CA 1
ATOM 653 C C . HIS A 1 81 ? -9.173 14.002 12.249 1.00 75.75 81 HIS A C 1
ATOM 655 O O . HIS A 1 81 ? -8.035 13.552 12.407 1.00 75.75 81 HIS A O 1
ATOM 661 N N . ARG A 1 82 ? -9.505 15.237 12.625 1.00 70.56 82 ARG A N 1
ATOM 662 C CA . ARG A 1 82 ? -8.628 16.007 13.500 1.00 70.56 82 ARG A CA 1
ATOM 663 C C . ARG A 1 82 ? -8.569 15.262 14.831 1.00 70.56 82 ARG A C 1
ATOM 665 O O . ARG A 1 82 ? -9.605 15.073 15.463 1.00 70.56 82 ARG A O 1
ATOM 672 N N . ASN A 1 83 ? -7.382 14.816 15.222 1.00 68.81 83 ASN A N 1
ATOM 673 C CA . ASN A 1 83 ? -7.193 14.091 16.469 1.00 68.81 83 ASN A CA 1
ATOM 674 C C . ASN A 1 83 ? -6.297 14.912 17.394 1.00 68.81 83 ASN A C 1
ATOM 676 O O . ASN A 1 83 ? -5.138 15.168 17.069 1.00 68.81 83 ASN A O 1
ATOM 680 N N . THR A 1 84 ? -6.843 15.353 18.525 1.00 64.19 84 THR A N 1
ATOM 681 C CA . THR A 1 84 ? -6.045 15.927 19.611 1.00 64.19 84 THR A CA 1
ATOM 682 C C . THR A 1 84 ? -5.523 14.748 20.421 1.00 64.19 84 THR A C 1
ATOM 684 O O . THR A 1 84 ? -6.279 14.142 21.173 1.00 64.19 84 THR A O 1
ATOM 687 N N . PHE A 1 85 ? -4.265 14.365 20.214 1.00 70.94 85 PHE A N 1
ATOM 688 C CA . PHE A 1 85 ? -3.643 13.255 20.933 1.00 70.94 85 PHE A CA 1
ATOM 689 C C . PHE A 1 85 ? -2.575 13.776 21.894 1.00 70.94 85 PHE A C 1
ATOM 691 O O . PHE A 1 85 ? -1.896 14.762 21.609 1.00 70.94 85 PHE A O 1
ATOM 698 N N . ILE A 1 86 ? -2.424 13.102 23.032 1.00 68.62 86 ILE A N 1
ATOM 699 C CA . ILE A 1 86 ? -1.307 13.313 23.953 1.00 68.62 86 ILE A CA 1
ATOM 700 C C . ILE A 1 86 ? -0.220 12.307 23.570 1.00 68.62 86 ILE A C 1
ATOM 702 O O . ILE A 1 86 ? -0.471 11.102 23.523 1.00 68.62 86 ILE A O 1
ATOM 706 N N . ASN A 1 87 ? 0.984 12.791 23.271 1.00 65.38 87 ASN A N 1
ATOM 707 C CA . ASN A 1 87 ? 2.136 11.944 22.970 1.00 65.38 87 ASN A CA 1
ATOM 708 C C . ASN A 1 87 ? 2.712 11.359 24.275 1.00 65.38 87 ASN A C 1
ATOM 710 O O . ASN A 1 87 ? 3.641 11.919 24.848 1.00 65.38 87 ASN A O 1
ATOM 714 N N . SER A 1 88 ? 2.111 10.274 24.771 1.00 64.62 88 SER A N 1
ATOM 715 C CA . SER A 1 88 ? 2.438 9.661 26.069 1.00 64.62 88 SER A CA 1
ATOM 716 C C . SER A 1 88 ? 3.502 8.534 26.099 1.00 64.62 88 SER A C 1
ATOM 718 O O . SER A 1 88 ? 3.660 7.955 2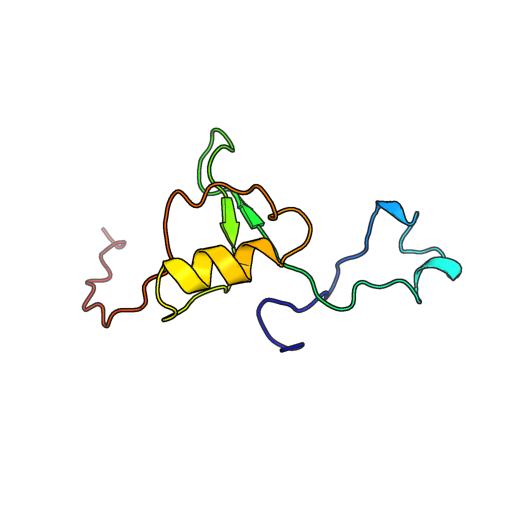7.176 1.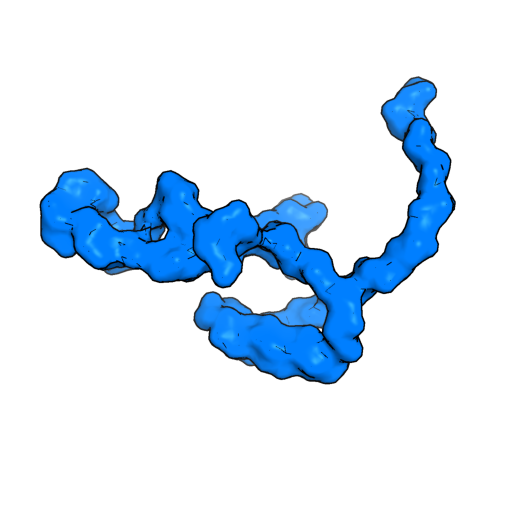00 64.62 88 SER A O 1
ATOM 720 N N . PRO A 1 89 ? 4.246 8.143 25.041 1.00 62.34 89 PRO A N 1
ATOM 721 C CA . PRO A 1 89 ? 5.263 7.109 25.190 1.00 62.34 89 PRO A CA 1
ATOM 722 C C . PRO A 1 89 ? 6.589 7.758 25.608 1.00 62.34 89 PRO A C 1
ATOM 724 O O . PRO A 1 89 ? 7.495 7.871 24.797 1.00 62.34 89 PRO A O 1
ATOM 727 N N . ASN A 1 90 ? 6.658 8.243 26.848 1.00 55.84 90 ASN A N 1
ATOM 728 C CA . ASN A 1 90 ? 7.885 8.622 27.560 1.00 55.84 90 ASN A CA 1
ATOM 729 C C . ASN A 1 90 ? 7.599 8.542 29.072 1.00 55.84 90 ASN A C 1
ATOM 731 O O . ASN A 1 90 ? 7.493 9.569 29.739 1.00 55.84 90 ASN A O 1
ATOM 735 N N . PHE A 1 91 ? 7.411 7.327 29.587 1.00 50.78 91 PHE A N 1
ATOM 736 C CA . PHE A 1 91 ? 7.567 6.996 31.006 1.00 50.78 91 PHE A CA 1
ATOM 737 C C . PHE A 1 91 ? 8.289 5.657 31.112 1.00 50.78 91 PHE A C 1
ATOM 739 O O . PHE A 1 91 ? 7.976 4.771 30.281 1.00 50.78 91 PHE A O 1
#

pLDDT: mean 81.46, std 9.63, range [50.78, 93.81]

Radius of gyration: 16.97 Å; chains: 1; bounding box: 38×30×52 Å